Protein AF-A0A958SZV0-F1 (afdb_monomer)

Nearest PDB structures (foldseek):
  4gl3-assembly1_A  TM=9.945E-01  e=2.008E-22  Bacteroides uniformis ATCC 8492
  5gzk-assembly2_B  TM=9.877E-01  e=1.668E-22  Chitinophaga pinensis DSM 2588
  4qt9-assembly2_B  TM=9.838E-01  e=6.122E-22  Bacteroides caccae ATCC 43185
  3eu8-assembly4_D  TM=9.837E-01  e=1.457E-21  Bacteroides fragilis NCTC 9343
  5z06-assembly2_B  TM=9.808E-01  e=7.497E-18  Parabacteroides distasonis ATCC 8503

Structure (mmCIF, N/CA/C/O backbone):
data_AF-A0A958SZV0-F1
#
_entry.id   AF-A0A958SZV0-F1
#
loop_
_atom_site.group_PDB
_atom_site.id
_atom_site.type_symbol
_atom_site.label_atom_id
_atom_site.label_alt_id
_atom_site.label_comp_id
_atom_site.label_asym_id
_atom_site.label_entity_id
_atom_site.label_seq_id
_atom_site.pdbx_PDB_ins_code
_atom_site.Cartn_x
_atom_site.Cartn_y
_atom_site.Cartn_z
_atom_site.occupancy
_atom_site.B_iso_or_equiv
_atom_site.auth_seq_id
_atom_site.auth_comp_id
_atom_site.auth_asym_id
_atom_site.auth_atom_id
_atom_site.pdbx_PDB_model_num
ATOM 1 N N . VAL A 1 1 ? 6.036 -13.177 4.905 1.00 87.62 1 VAL A N 1
ATOM 2 C CA . VAL A 1 1 ? 5.058 -12.060 4.992 1.00 87.62 1 VAL A CA 1
ATOM 3 C C . VAL A 1 1 ? 4.237 -12.068 3.716 1.00 87.62 1 VAL A C 1
ATOM 5 O O . VAL A 1 1 ? 4.828 -12.268 2.668 1.00 87.62 1 VAL A O 1
ATOM 8 N N . GLY A 1 2 ? 2.912 -11.910 3.786 1.00 97.25 2 GLY A N 1
ATOM 9 C CA . GLY A 1 2 ? 2.054 -11.947 2.595 1.00 97.25 2 GLY A CA 1
ATOM 10 C C . GLY A 1 2 ? 2.186 -10.722 1.675 1.00 97.25 2 GLY A C 1
ATOM 11 O O . GLY A 1 2 ? 2.908 -9.771 2.008 1.00 97.25 2 GLY A O 1
ATOM 12 N N . PRO A 1 3 ? 1.477 -10.722 0.530 1.00 98.56 3 PRO A N 1
ATOM 13 C CA . PRO A 1 3 ? 1.404 -9.575 -0.374 1.00 98.56 3 PRO A CA 1
ATOM 14 C C . PRO A 1 3 ? 0.888 -8.325 0.346 1.00 98.56 3 PRO A C 1
ATOM 16 O O . PRO A 1 3 ? 0.046 -8.418 1.243 1.00 98.56 3 PRO A O 1
ATOM 19 N N . LEU A 1 4 ? 1.388 -7.145 -0.030 1.00 98.75 4 LEU A N 1
ATOM 20 C CA . LEU A 1 4 ? 1.174 -5.942 0.783 1.00 98.75 4 LEU A CA 1
ATOM 21 C C . LEU A 1 4 ? -0.290 -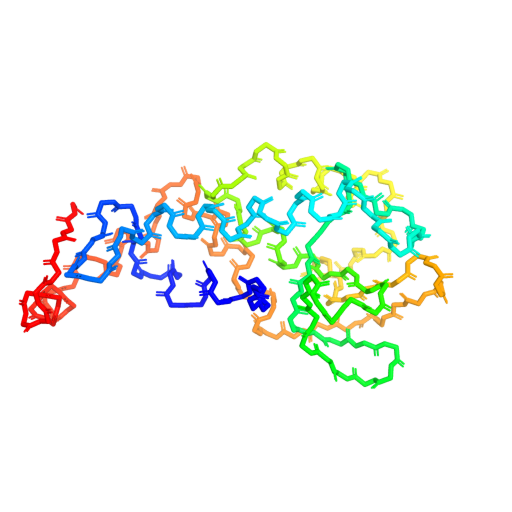5.456 0.855 1.00 98.75 4 LEU A C 1
ATOM 23 O O . LEU A 1 4 ? -0.650 -4.807 1.831 1.00 98.75 4 LEU A O 1
ATOM 27 N N . PHE A 1 5 ? -1.160 -5.851 -0.084 1.00 98.75 5 PHE A N 1
ATOM 28 C CA . PHE A 1 5 ? -2.580 -5.484 -0.081 1.00 98.75 5 PHE A CA 1
ATOM 29 C C . PHE A 1 5 ? -3.345 -5.989 1.154 1.00 98.75 5 PHE A C 1
ATOM 31 O O . PHE A 1 5 ? -4.392 -5.439 1.502 1.00 98.75 5 PHE A O 1
ATOM 38 N N . TRP A 1 6 ? -2.813 -6.994 1.864 1.00 98.62 6 TRP A N 1
ATOM 39 C CA . TRP A 1 6 ? -3.359 -7.451 3.148 1.00 98.62 6 TRP A CA 1
ATOM 40 C C . TRP A 1 6 ? -3.352 -6.345 4.208 1.00 98.62 6 TRP A C 1
ATOM 42 O O . TRP A 1 6 ? -4.217 -6.329 5.078 1.00 98.62 6 TRP A O 1
ATOM 52 N N . ALA A 1 7 ? -2.417 -5.398 4.107 1.00 98.62 7 ALA A N 1
ATOM 53 C CA . ALA A 1 7 ? -2.365 -4.213 4.951 1.00 98.62 7 ALA A CA 1
ATOM 54 C C . ALA A 1 7 ? -3.237 -3.059 4.422 1.00 98.62 7 ALA A C 1
ATOM 56 O O . ALA A 1 7 ? -3.234 -1.993 5.025 1.00 98.62 7 ALA A O 1
ATOM 57 N N . HIS A 1 8 ? -3.986 -3.235 3.323 1.00 98.88 8 HIS A N 1
ATOM 58 C CA . HIS A 1 8 ? -4.758 -2.160 2.681 1.00 98.88 8 HIS A CA 1
ATOM 59 C C . HIS A 1 8 ? -6.263 -2.408 2.699 1.00 98.88 8 HIS A C 1
ATOM 61 O O . HIS A 1 8 ? -7.000 -1.583 3.224 1.00 98.88 8 HIS A O 1
ATOM 67 N N . TYR A 1 9 ? -6.740 -3.521 2.134 1.00 98.88 9 TYR A N 1
ATOM 68 C CA . TYR A 1 9 ? -8.152 -3.645 1.733 1.00 98.88 9 TYR A CA 1
ATOM 69 C C . TYR A 1 9 ? -9.130 -3.554 2.906 1.00 98.88 9 TYR A C 1
ATOM 71 O O . TYR A 1 9 ? -10.074 -2.765 2.871 1.00 98.88 9 TYR A O 1
ATOM 79 N N . SER A 1 10 ? -8.877 -4.304 3.979 1.00 98.75 10 SER A N 1
ATOM 80 C CA . SER A 1 10 ? -9.711 -4.241 5.183 1.00 98.75 10 SER A CA 1
ATOM 81 C C . SER A 1 10 ? -9.604 -2.898 5.902 1.00 98.75 10 SER A C 1
ATOM 83 O O . SER A 1 10 ? -10.479 -2.577 6.696 1.00 98.75 10 SER A O 1
ATOM 85 N N . TYR A 1 11 ? -8.575 -2.100 5.608 1.00 98.81 11 TYR A N 1
ATOM 86 C CA . TYR A 1 11 ? -8.244 -0.859 6.307 1.00 98.81 11 TYR A CA 1
ATOM 87 C C . TYR A 1 11 ? -8.524 0.402 5.484 1.00 98.81 11 TYR A C 1
ATOM 89 O O . TYR A 1 11 ? -8.106 1.493 5.865 1.00 98.81 11 TYR A O 1
ATOM 97 N N . LEU A 1 12 ? -9.248 0.286 4.365 1.00 98.88 12 LEU A N 1
ATOM 98 C CA . LEU A 1 12 ? -9.695 1.445 3.585 1.00 98.88 12 LEU A CA 1
ATOM 99 C C . LEU A 1 12 ? -10.713 2.291 4.368 1.00 98.88 12 LEU A C 1
ATOM 101 O O . LEU A 1 12 ? -10.682 3.521 4.314 1.00 98.88 12 LEU A O 1
ATOM 105 N N . GLY A 1 13 ? -11.602 1.619 5.108 1.00 98.75 13 GLY A N 1
ATOM 106 C CA . GLY A 1 13 ? -12.600 2.230 5.990 1.00 98.75 13 GLY A CA 1
ATOM 107 C C . GLY A 1 13 ? -12.334 1.958 7.470 1.00 98.75 13 GLY A C 1
ATOM 108 O O . GLY A 1 13 ? -12.355 2.885 8.274 1.00 98.75 13 GLY A O 1
ATOM 109 N N . LEU A 1 14 ? -12.044 0.709 7.847 1.00 98.81 14 LEU A N 1
ATOM 110 C CA . LEU A 1 14 ? -11.698 0.378 9.230 1.00 98.81 14 LEU A CA 1
ATOM 111 C C . LEU A 1 14 ? -10.361 1.034 9.583 1.00 98.81 14 LEU A C 1
ATOM 113 O O . LEU A 1 14 ? -9.334 0.696 8.999 1.00 98.81 14 LEU A O 1
ATOM 117 N N . ASN A 1 15 ? -10.372 1.975 10.522 1.00 98.62 15 ASN A N 1
ATOM 118 C CA . ASN A 1 15 ? -9.166 2.695 10.912 1.00 98.62 15 ASN A CA 1
ATOM 119 C C . ASN A 1 15 ? -8.249 1.775 11.735 1.00 98.62 15 ASN A C 1
ATOM 121 O O . ASN A 1 15 ? -8.643 1.395 12.835 1.00 98.62 15 ASN A O 1
ATOM 125 N N . PRO A 1 16 ? -7.033 1.431 11.270 1.00 98.56 16 PRO A N 1
ATOM 126 C CA . PRO A 1 16 ? -6.126 0.602 12.057 1.00 98.56 16 PRO A CA 1
ATOM 127 C C . PRO A 1 16 ? -5.468 1.372 13.212 1.00 98.56 16 PRO A C 1
ATOM 129 O O . PRO A 1 16 ? -4.929 0.746 14.121 1.00 98.56 16 PRO A O 1
ATOM 132 N N . LYS A 1 17 ? -5.474 2.714 13.200 1.00 97.44 17 LYS A N 1
ATOM 133 C CA . LYS A 1 17 ? -4.881 3.535 14.264 1.00 97.44 17 LYS A CA 1
ATOM 134 C C . LYS A 1 17 ? -5.735 3.448 15.531 1.00 97.44 17 LYS A C 1
ATOM 136 O O . LYS A 1 17 ? -6.932 3.697 15.472 1.00 97.44 17 LYS A O 1
ATOM 141 N N . GLY A 1 18 ? -5.114 3.078 16.652 1.00 96.44 18 GLY A N 1
ATOM 142 C CA . GLY A 1 18 ? -5.819 2.828 17.917 1.00 96.44 18 GLY A CA 1
ATOM 143 C C . GLY A 1 18 ? -6.600 1.507 17.949 1.00 96.44 18 GLY A C 1
ATOM 144 O O . GLY A 1 18 ? -7.135 1.153 18.993 1.00 96.44 18 GLY A O 1
ATOM 145 N N . LEU A 1 19 ? -6.633 0.749 16.844 1.00 98.69 19 LEU A N 1
ATOM 146 C CA . LEU A 1 19 ? -7.368 -0.510 16.740 1.00 98.69 19 LEU A CA 1
ATOM 147 C C . LEU A 1 19 ? -6.548 -1.671 17.304 1.00 98.69 19 LEU A C 1
ATOM 149 O O . LEU A 1 19 ? -5.436 -1.946 16.837 1.00 98.69 19 LEU A O 1
ATOM 153 N N . SER A 1 20 ? -7.087 -2.375 18.293 1.00 98.75 20 SER A N 1
ATOM 154 C CA . SER A 1 20 ? -6.487 -3.594 18.849 1.00 98.75 20 SER A CA 1
ATOM 155 C C . SER A 1 20 ? -7.557 -4.596 19.272 1.00 98.75 20 SER A C 1
ATOM 157 O O . SER A 1 20 ? -8.698 -4.226 19.520 1.00 98.75 20 SER A O 1
ATOM 159 N N . ASP A 1 21 ? -7.191 -5.866 19.369 1.00 98.56 21 ASP A N 1
ATOM 160 C CA . ASP A 1 21 ? -7.985 -6.908 20.024 1.00 98.56 21 ASP A CA 1
ATOM 161 C C . ASP A 1 21 ? -7.053 -7.845 20.813 1.00 98.56 21 ASP A C 1
ATOM 163 O O . ASP A 1 21 ? -5.874 -7.546 21.022 1.00 98.56 21 ASP A O 1
ATOM 167 N N . LYS A 1 22 ? -7.559 -9.002 21.254 1.00 98.31 22 LYS A N 1
ATOM 168 C CA . LYS A 1 22 ? -6.759 -9.996 21.990 1.00 98.31 22 LYS A CA 1
ATOM 169 C C . LYS A 1 22 ? -5.601 -10.612 21.186 1.00 98.31 22 LYS A C 1
ATOM 171 O O . LYS A 1 22 ? -4.797 -11.334 21.771 1.00 98.31 22 LYS A O 1
ATOM 176 N N . TYR A 1 23 ? -5.545 -10.401 19.872 1.00 98.44 23 TYR A N 1
ATOM 177 C CA . TYR A 1 23 ? -4.559 -11.001 18.977 1.00 98.44 23 TYR A CA 1
ATOM 178 C C . TYR A 1 23 ? -3.479 -10.010 18.547 1.00 98.44 23 TYR A C 1
ATOM 180 O O . TYR A 1 23 ? -2.318 -10.405 18.431 1.00 98.44 23 TYR A O 1
ATOM 188 N N . ALA A 1 24 ? -3.835 -8.751 18.274 1.00 98.12 24 ALA A N 1
ATOM 189 C CA . ALA A 1 24 ? -2.884 -7.803 17.703 1.00 98.12 24 ALA A CA 1
ATOM 190 C C . ALA A 1 24 ? -3.210 -6.331 17.977 1.00 98.12 24 ALA A C 1
ATOM 192 O O . ALA A 1 24 ? -4.358 -5.933 18.157 1.00 98.12 24 ALA A O 1
ATOM 193 N N . ASN A 1 25 ? -2.163 -5.504 17.887 1.00 98.56 25 ASN A N 1
ATOM 194 C CA . ASN A 1 25 ? -2.283 -4.080 17.597 1.00 98.56 25 ASN A CA 1
ATOM 195 C C . ASN A 1 25 ? -2.187 -3.876 16.078 1.00 98.56 25 ASN A C 1
ATOM 197 O O . ASN A 1 25 ? -1.125 -4.082 15.479 1.00 98.56 25 ASN A O 1
ATOM 201 N N . TYR A 1 26 ? -3.291 -3.479 15.450 1.00 98.69 26 TYR A N 1
ATOM 202 C CA . TYR A 1 26 ? -3.407 -3.500 13.992 1.00 98.69 26 TYR A CA 1
ATOM 203 C C . TYR A 1 26 ? -2.631 -2.369 13.311 1.00 98.69 26 TYR A C 1
ATOM 205 O O . TYR A 1 26 ? -2.095 -2.582 12.226 1.00 98.69 26 TYR A O 1
ATOM 213 N N . TRP A 1 27 ? -2.470 -1.212 13.964 1.00 98.62 27 TRP A N 1
ATOM 214 C CA . TRP A 1 27 ? -1.588 -0.145 13.472 1.00 98.62 27 TRP A CA 1
ATOM 215 C C . TRP A 1 27 ? -0.138 -0.617 13.350 1.00 98.62 27 TRP A C 1
ATOM 217 O O . TRP A 1 27 ? 0.514 -0.438 12.323 1.00 98.62 27 TRP A O 1
ATOM 227 N N . THR A 1 28 ? 0.362 -1.267 14.400 1.00 98.50 28 THR A N 1
ATOM 228 C CA . THR A 1 28 ? 1.728 -1.797 14.434 1.00 98.50 28 THR A CA 1
ATOM 229 C C . THR A 1 28 ? 1.903 -2.896 13.391 1.00 98.50 28 THR A C 1
ATOM 231 O O . THR A 1 28 ? 2.927 -2.946 12.710 1.00 98.50 28 THR A O 1
ATOM 234 N N . LEU A 1 29 ? 0.889 -3.749 13.222 1.00 98.19 29 LEU A N 1
ATOM 235 C CA . LEU A 1 29 ? 0.889 -4.823 12.236 1.00 98.19 29 LEU A CA 1
ATOM 236 C C . LEU A 1 29 ? 1.012 -4.283 10.804 1.00 98.19 29 LEU A C 1
ATOM 238 O O . LEU A 1 29 ? 1.917 -4.707 10.079 1.00 98.19 29 LEU A O 1
ATOM 242 N N . THR A 1 30 ? 0.166 -3.329 10.398 1.00 98.56 30 THR A N 1
ATOM 243 C CA . THR A 1 30 ? 0.211 -2.774 9.033 1.00 98.56 30 THR A CA 1
ATOM 244 C C . THR A 1 30 ? 1.499 -1.990 8.779 1.00 98.56 30 THR A C 1
ATOM 246 O O . THR A 1 30 ? 2.110 -2.144 7.718 1.00 98.56 30 THR A O 1
ATOM 249 N N . GLN A 1 31 ? 1.982 -1.223 9.766 1.00 98.69 31 GLN A N 1
ATOM 250 C CA . GLN A 1 31 ? 3.264 -0.521 9.670 1.00 98.69 31 GLN A CA 1
ATOM 251 C C . GLN A 1 31 ? 4.444 -1.475 9.505 1.00 98.69 31 GLN A C 1
ATOM 253 O O . GLN A 1 31 ? 5.300 -1.253 8.646 1.00 98.69 31 GLN A O 1
ATOM 258 N N . ASN A 1 32 ? 4.502 -2.540 10.303 1.00 98.69 32 ASN A N 1
ATOM 259 C CA . ASN A 1 32 ? 5.590 -3.505 10.217 1.00 98.69 32 ASN A CA 1
ATOM 260 C C . ASN A 1 32 ? 5.551 -4.268 8.893 1.00 98.69 32 ASN A C 1
ATOM 262 O O . ASN A 1 32 ? 6.601 -4.460 8.284 1.00 98.69 32 ASN A O 1
ATOM 266 N N . GLN A 1 33 ? 4.366 -4.637 8.395 1.00 98.69 33 GLN A N 1
ATOM 267 C CA . GLN A 1 33 ? 4.250 -5.287 7.091 1.00 98.69 33 GLN A CA 1
ATOM 268 C C . GLN A 1 33 ? 4.778 -4.391 5.958 1.00 98.69 33 GLN A C 1
ATOM 270 O O . GLN A 1 33 ? 5.595 -4.853 5.162 1.00 98.69 33 GLN A O 1
ATOM 275 N N . ALA A 1 34 ? 4.390 -3.111 5.914 1.00 98.75 34 ALA A N 1
ATOM 276 C CA . ALA A 1 34 ? 4.901 -2.164 4.918 1.00 98.75 34 ALA A CA 1
ATOM 277 C C . ALA A 1 34 ? 6.425 -1.969 5.023 1.00 98.75 34 ALA A C 1
ATOM 279 O O . ALA A 1 34 ? 7.129 -2.045 4.017 1.00 98.75 34 ALA A O 1
ATOM 280 N N . LYS A 1 35 ? 6.957 -1.807 6.243 1.00 98.81 35 LYS A N 1
ATOM 281 C CA . LYS A 1 35 ? 8.403 -1.658 6.487 1.00 98.81 35 LYS A CA 1
ATOM 282 C C . LYS A 1 35 ? 9.211 -2.893 6.088 1.00 98.81 35 LYS A C 1
ATOM 284 O O . LYS A 1 35 ? 10.319 -2.740 5.589 1.00 98.81 35 LYS A O 1
ATOM 289 N N . ILE A 1 36 ? 8.675 -4.101 6.277 1.00 98.75 36 ILE A N 1
ATOM 290 C CA . ILE A 1 36 ? 9.327 -5.343 5.830 1.00 98.75 36 ILE A CA 1
ATOM 291 C C . ILE A 1 36 ? 9.440 -5.369 4.303 1.00 98.75 36 ILE A C 1
ATOM 293 O O . ILE A 1 36 ? 10.498 -5.704 3.781 1.00 98.75 36 ILE A O 1
ATOM 297 N N . HIS A 1 37 ? 8.380 -4.987 3.584 1.00 98.75 37 HIS A N 1
ATOM 298 C CA . HIS A 1 37 ? 8.405 -4.896 2.118 1.00 98.75 37 HIS A CA 1
ATOM 299 C C . HIS A 1 37 ? 9.390 -3.837 1.615 1.00 98.75 37 HIS A C 1
ATOM 301 O O . HIS A 1 37 ? 10.142 -4.105 0.681 1.00 98.75 37 HIS A O 1
ATOM 307 N N . TYR A 1 38 ? 9.417 -2.663 2.251 1.00 98.81 38 TYR A N 1
ATOM 308 C CA . TYR A 1 38 ? 10.395 -1.618 1.952 1.00 98.81 38 TYR A CA 1
ATOM 309 C C . TYR A 1 38 ? 11.829 -2.118 2.169 1.00 98.81 38 TYR A C 1
ATOM 311 O O . TYR A 1 38 ? 12.646 -2.073 1.254 1.00 98.81 38 TYR A O 1
ATOM 319 N N . LYS A 1 39 ? 12.117 -2.687 3.346 1.00 98.62 39 LYS A N 1
ATOM 320 C CA . LYS A 1 39 ? 13.453 -3.187 3.688 1.00 98.62 39 LYS A CA 1
ATOM 321 C C . LYS A 1 39 ? 13.908 -4.324 2.771 1.00 98.62 39 LYS A C 1
ATOM 323 O O . LYS A 1 39 ? 15.061 -4.333 2.362 1.00 98.62 39 LYS A O 1
ATOM 328 N N . TYR A 1 40 ? 13.008 -5.231 2.389 1.00 98.75 40 TYR A N 1
ATOM 329 C CA . TYR A 1 40 ? 13.312 -6.271 1.404 1.00 98.75 40 TYR A CA 1
ATOM 330 C C . TYR A 1 40 ? 13.775 -5.673 0.065 1.00 98.75 40 TYR A C 1
ATOM 332 O O . TYR A 1 40 ? 14.742 -6.154 -0.518 1.00 98.75 40 TYR A O 1
ATOM 340 N N . ALA A 1 41 ? 13.122 -4.607 -0.411 1.00 98.50 41 ALA A N 1
ATOM 341 C CA . ALA A 1 41 ? 13.535 -3.931 -1.640 1.00 98.50 41 ALA A CA 1
ATOM 342 C C . ALA A 1 41 ? 14.886 -3.213 -1.491 1.00 98.50 41 ALA A C 1
ATOM 344 O O . ALA A 1 41 ? 15.662 -3.214 -2.439 1.00 98.50 41 ALA A O 1
ATOM 345 N N . GLN A 1 42 ? 15.190 -2.650 -0.315 1.00 98.44 42 GLN A N 1
ATOM 346 C CA . GLN A 1 42 ? 16.511 -2.074 -0.024 1.00 98.44 42 GLN A CA 1
ATOM 347 C C . GLN A 1 42 ? 17.623 -3.128 -0.011 1.00 98.44 42 GLN A C 1
ATOM 349 O O . GLN A 1 42 ? 18.701 -2.892 -0.546 1.00 98.44 42 GLN A O 1
ATOM 354 N N . GLU A 1 43 ? 17.365 -4.287 0.601 1.00 98.44 43 GLU A N 1
ATOM 355 C CA . GLU A 1 43 ? 18.318 -5.401 0.648 1.00 98.44 43 GLU A CA 1
ATOM 356 C C . GLU A 1 43 ? 18.499 -6.057 -0.726 1.00 98.44 43 GLU A C 1
ATOM 358 O O . GLU A 1 43 ? 19.594 -6.512 -1.043 1.00 98.44 43 GLU A O 1
ATOM 363 N N . ASN A 1 44 ? 17.432 -6.101 -1.532 1.00 98.50 44 ASN A N 1
ATOM 364 C CA . ASN A 1 44 ? 17.398 -6.650 -2.886 1.00 98.50 44 ASN A CA 1
ATOM 365 C C . ASN A 1 44 ? 18.165 -7.985 -3.028 1.00 98.50 44 ASN A C 1
ATOM 367 O O . ASN A 1 44 ? 19.083 -8.096 -3.844 1.00 98.50 44 ASN A O 1
ATOM 371 N N . PRO A 1 45 ? 17.803 -9.038 -2.270 1.00 98.25 45 PRO A N 1
ATOM 372 C CA . PRO A 1 45 ? 18.590 -10.275 -2.207 1.00 98.25 45 PRO A CA 1
ATOM 373 C C . PRO A 1 45 ? 18.681 -11.025 -3.547 1.00 98.25 45 PRO A C 1
ATOM 375 O O . PRO A 1 45 ? 19.541 -11.887 -3.721 1.00 98.25 45 PRO A O 1
ATOM 378 N N . LYS A 1 46 ? 17.793 -10.713 -4.499 1.00 98.25 46 LYS A N 1
ATOM 379 C CA . LYS A 1 46 ? 17.777 -11.276 -5.857 1.00 98.25 46 LYS A CA 1
ATOM 380 C C . LYS A 1 46 ? 18.465 -10.389 -6.898 1.00 98.25 46 LYS A C 1
ATOM 382 O O . LYS A 1 46 ? 18.540 -10.783 -8.058 1.00 98.25 46 LYS A O 1
ATOM 387 N N . ASN A 1 47 ? 18.991 -9.231 -6.493 1.00 98.25 47 ASN A N 1
ATOM 388 C CA . ASN A 1 47 ? 19.671 -8.260 -7.351 1.00 98.25 47 ASN A CA 1
ATOM 389 C C . ASN A 1 47 ? 18.833 -7.809 -8.565 1.00 98.25 47 ASN A C 1
ATOM 391 O O . ASN A 1 47 ? 19.371 -7.596 -9.652 1.00 98.25 47 ASN A O 1
ATOM 395 N N . TYR A 1 48 ? 17.513 -7.655 -8.404 1.00 98.69 48 TYR A N 1
ATOM 396 C CA . TYR A 1 48 ? 16.655 -7.149 -9.475 1.00 98.69 48 TYR A CA 1
ATOM 397 C C . TYR A 1 48 ? 16.941 -5.674 -9.760 1.00 98.69 48 TYR A C 1
ATOM 399 O O . TYR A 1 48 ? 17.121 -4.862 -8.849 1.00 98.69 48 TYR A O 1
ATOM 407 N N . LYS A 1 49 ? 16.973 -5.311 -11.046 1.00 98.44 49 LYS A N 1
ATOM 408 C CA . LYS A 1 49 ? 17.270 -3.945 -11.486 1.00 98.44 49 LYS A CA 1
ATOM 409 C C . LYS A 1 49 ? 16.304 -2.925 -10.875 1.00 98.44 49 LYS A C 1
ATOM 411 O O . LYS A 1 49 ? 15.087 -3.044 -10.992 1.00 98.44 49 LYS A O 1
ATOM 416 N N . GLY A 1 50 ? 16.881 -1.876 -10.294 1.00 96.81 50 GLY A N 1
ATOM 417 C CA . GLY A 1 50 ? 16.174 -0.695 -9.802 1.00 96.81 50 GLY A CA 1
ATOM 418 C C . GLY A 1 50 ? 15.623 -0.800 -8.383 1.00 96.81 50 GLY A C 1
ATOM 419 O O . GLY A 1 50 ? 15.356 0.249 -7.810 1.00 96.81 50 GLY A O 1
ATOM 420 N N . TYR A 1 51 ? 15.474 -2.003 -7.816 1.00 98.50 51 TYR A N 1
ATOM 421 C CA . TYR A 1 51 ? 14.979 -2.190 -6.447 1.00 98.50 51 TYR A CA 1
ATOM 422 C C . TYR A 1 51 ? 15.838 -1.404 -5.449 1.00 98.50 51 TYR A C 1
ATOM 424 O O . TYR A 1 51 ? 17.066 -1.379 -5.567 1.00 98.50 51 TYR A O 1
ATOM 432 N N . GLY A 1 52 ? 15.185 -0.757 -4.486 1.00 97.38 52 GLY A N 1
ATOM 433 C CA . GLY A 1 52 ? 15.851 0.012 -3.441 1.00 97.38 52 GLY A CA 1
ATOM 434 C C . GLY A 1 52 ? 14.923 1.026 -2.781 1.00 97.38 52 GLY A C 1
ATOM 435 O O . GLY A 1 52 ? 13.700 0.951 -2.888 1.00 97.38 52 GLY A O 1
ATOM 436 N N . ASP A 1 53 ? 15.518 2.035 -2.153 1.00 95.38 53 ASP A N 1
ATOM 437 C CA . ASP A 1 53 ? 14.841 3.083 -1.375 1.00 95.38 53 ASP A CA 1
ATOM 438 C C . ASP A 1 53 ? 13.759 3.834 -2.172 1.00 95.38 53 ASP A C 1
ATOM 440 O O . ASP A 1 53 ? 12.767 4.316 -1.631 1.00 95.38 53 ASP A O 1
ATOM 444 N N . SER A 1 54 ? 13.965 3.961 -3.484 1.00 96.62 54 SER A N 1
ATOM 445 C CA . SER A 1 54 ? 13.085 4.724 -4.381 1.00 96.62 54 SER A CA 1
ATOM 446 C C . SER A 1 54 ? 12.180 3.844 -5.242 1.00 96.62 54 SER A C 1
ATOM 448 O O . SER A 1 54 ? 11.342 4.368 -5.971 1.00 96.62 54 SER A O 1
ATOM 450 N N . LEU A 1 55 ? 12.327 2.520 -5.164 1.00 98.19 55 LEU A N 1
ATOM 451 C CA . LEU A 1 55 ? 11.545 1.577 -5.952 1.00 98.19 55 LEU A CA 1
ATOM 452 C C . LEU A 1 55 ? 11.329 0.291 -5.151 1.00 98.19 55 LEU A C 1
ATOM 454 O O . LEU A 1 55 ? 12.201 -0.574 -5.069 1.00 98.19 55 LEU A O 1
ATOM 458 N N . TRP A 1 56 ? 10.144 0.183 -4.559 1.00 98.75 56 TRP A N 1
ATOM 459 C CA . TRP A 1 56 ? 9.771 -0.908 -3.670 1.00 98.75 56 TRP A CA 1
ATOM 460 C C . TRP A 1 56 ? 8.281 -1.231 -3.805 1.00 98.75 56 TRP A C 1
ATOM 462 O O . TRP A 1 56 ? 7.529 -0.519 -4.463 1.00 98.75 56 TRP A O 1
ATOM 472 N N . GLY A 1 57 ? 7.842 -2.305 -3.154 1.00 98.31 57 GLY A N 1
ATOM 473 C CA . GLY A 1 57 ? 6.427 -2.646 -3.065 1.00 98.31 57 GLY A CA 1
ATOM 474 C C . GLY A 1 57 ? 6.070 -3.866 -3.901 1.00 98.31 57 GLY A C 1
ATOM 475 O O . GLY A 1 57 ? 5.913 -3.797 -5.120 1.00 98.31 57 GLY A O 1
ATOM 476 N N . LEU A 1 58 ? 5.897 -4.986 -3.199 1.00 98.88 58 LEU A N 1
ATOM 477 C CA . LEU A 1 58 ? 5.485 -6.257 -3.774 1.00 98.88 58 LEU A CA 1
ATOM 478 C C . LEU A 1 58 ? 4.044 -6.546 -3.361 1.00 98.88 58 LEU A C 1
ATOM 480 O O . LEU A 1 58 ? 3.699 -6.588 -2.174 1.00 98.88 58 LEU A O 1
ATOM 484 N N . THR A 1 59 ? 3.171 -6.743 -4.340 1.00 98.88 59 THR A N 1
ATOM 485 C CA . THR A 1 59 ? 1.808 -7.178 -4.060 1.00 98.88 59 THR A CA 1
ATOM 486 C C . THR A 1 59 ? 1.212 -7.991 -5.196 1.00 98.88 59 THR A C 1
ATOM 488 O O . THR A 1 59 ? 1.866 -8.214 -6.212 1.00 98.88 59 THR A O 1
ATOM 491 N N . SER A 1 60 ? -0.001 -8.505 -4.998 1.00 98.75 60 SER A N 1
ATOM 492 C CA . SER A 1 60 ? -0.669 -9.261 -6.059 1.00 98.75 60 SER A CA 1
ATOM 493 C C . SER A 1 60 ? -1.072 -8.326 -7.190 1.00 98.75 60 SER A C 1
ATOM 495 O O . SER A 1 60 ? -1.656 -7.293 -6.905 1.00 98.75 60 SER A O 1
ATOM 497 N N . SER A 1 61 ? -0.719 -8.671 -8.425 1.00 98.88 61 SER A N 1
ATOM 498 C CA . SER A 1 61 ? -0.888 -7.807 -9.600 1.00 98.88 61 SER A CA 1
ATOM 499 C C . SER A 1 61 ? -0.619 -8.592 -10.886 1.00 98.88 61 SER A C 1
ATOM 501 O O . SER A 1 61 ? -0.250 -9.780 -10.847 1.00 98.88 61 SER A O 1
ATOM 503 N N . TYR A 1 62 ? -0.761 -7.937 -12.043 1.00 98.75 62 TYR A N 1
ATOM 504 C CA . TYR A 1 62 ? -0.206 -8.469 -13.284 1.00 98.75 62 TYR A CA 1
ATOM 505 C C . TYR A 1 62 ? 1.291 -8.772 -13.142 1.00 98.75 62 TYR A C 1
ATOM 507 O O . TYR A 1 62 ? 2.053 -8.079 -12.476 1.00 98.75 62 TYR A O 1
ATOM 515 N N . SER A 1 63 ? 1.724 -9.824 -13.823 1.00 98.62 63 SER A N 1
ATOM 516 C CA . SER A 1 63 ? 3.107 -10.282 -13.841 1.00 98.62 63 SER A CA 1
ATOM 517 C C . SER A 1 63 ? 3.510 -10.650 -15.264 1.00 98.62 63 SER A C 1
ATOM 519 O O . SER A 1 63 ? 2.660 -10.844 -16.137 1.00 98.62 63 SER A O 1
ATOM 521 N N . ILE A 1 64 ? 4.812 -10.819 -15.491 1.00 97.94 64 ILE A N 1
ATOM 522 C CA . ILE A 1 64 ? 5.385 -11.164 -16.803 1.00 97.94 64 ILE A CA 1
ATOM 523 C C . ILE A 1 64 ? 4.683 -12.394 -17.404 1.00 97.94 64 ILE A C 1
ATOM 525 O O . ILE A 1 64 ? 4.436 -12.457 -18.607 1.00 97.94 64 ILE A O 1
ATOM 529 N N . LYS A 1 65 ? 4.305 -13.356 -16.551 1.00 97.25 65 LYS A N 1
ATOM 530 C CA . LYS A 1 65 ? 3.541 -14.559 -16.911 1.00 97.25 65 LYS A CA 1
ATOM 531 C C . LYS A 1 65 ? 2.128 -14.543 -16.314 1.00 97.25 65 LYS A C 1
ATOM 533 O O . LYS A 1 65 ? 1.758 -15.435 -15.557 1.00 97.25 65 LYS A O 1
ATOM 538 N N . GLY A 1 66 ? 1.331 -13.531 -16.654 1.00 97.81 66 GLY A N 1
ATOM 539 C CA . GLY A 1 66 ? -0.083 -13.453 -16.273 1.00 97.81 66 GLY A CA 1
ATOM 540 C C . GLY A 1 66 ? -0.306 -12.646 -14.998 1.00 97.81 66 GLY A C 1
ATOM 541 O O . GLY A 1 66 ? -0.274 -11.422 -15.046 1.00 97.81 66 GLY A O 1
ATOM 542 N N . TYR A 1 67 ? -0.568 -13.315 -13.875 1.00 98.56 67 TYR A N 1
ATOM 543 C CA . TYR A 1 67 ? -0.869 -12.694 -12.578 1.00 98.56 67 TYR A CA 1
ATOM 544 C C . TYR A 1 67 ? -0.197 -13.491 -11.459 1.00 98.56 67 TYR A C 1
ATOM 546 O O . TYR A 1 67 ? -0.191 -14.722 -11.505 1.00 98.56 67 TYR A O 1
ATOM 554 N N . ALA A 1 68 ? 0.360 -12.815 -10.455 1.00 98.56 68 ALA A N 1
ATOM 555 C CA . ALA A 1 68 ? 1.041 -13.484 -9.349 1.00 98.56 68 ALA A CA 1
ATOM 556 C C . ALA A 1 68 ? 0.874 -12.733 -8.029 1.00 98.56 68 ALA A C 1
ATOM 558 O O . ALA A 1 68 ? 0.718 -11.517 -7.998 1.00 98.56 68 ALA A O 1
ATOM 559 N N . GLY A 1 69 ? 0.931 -13.473 -6.920 1.00 98.25 69 GLY A N 1
ATOM 560 C CA . GLY A 1 69 ? 0.870 -12.921 -5.569 1.00 98.25 69 GLY A CA 1
ATOM 561 C C . GLY A 1 69 ? 2.238 -12.491 -5.048 1.00 98.25 69 GLY A C 1
ATOM 562 O O . GLY A 1 69 ? 2.745 -13.140 -4.125 1.00 98.25 69 GLY A O 1
ATOM 563 N N . HIS A 1 70 ? 2.828 -11.442 -5.638 1.00 98.81 70 HIS A N 1
ATOM 564 C CA . HIS A 1 70 ? 4.187 -10.998 -5.310 1.00 98.81 70 HIS A CA 1
ATOM 565 C C . HIS A 1 70 ? 4.314 -10.585 -3.840 1.00 98.81 70 HIS A C 1
ATOM 567 O O . HIS A 1 70 ? 3.449 -9.916 -3.267 1.00 98.81 70 HIS A O 1
ATOM 573 N N . ARG A 1 71 ? 5.410 -11.019 -3.220 1.00 98.56 71 ARG A N 1
ATOM 574 C CA . ARG A 1 71 ? 5.757 -10.801 -1.807 1.00 98.56 71 ARG A CA 1
ATOM 575 C C . ARG A 1 71 ? 7.233 -11.166 -1.589 1.00 98.56 71 ARG A C 1
ATOM 577 O O . ARG A 1 71 ? 7.782 -11.837 -2.455 1.00 98.56 71 ARG A O 1
ATOM 584 N N . PRO A 1 72 ? 7.875 -10.798 -0.467 1.00 97.94 72 PRO A N 1
ATOM 585 C CA . PRO A 1 72 ? 9.307 -11.037 -0.251 1.00 97.94 72 PRO A CA 1
ATOM 586 C C . PRO A 1 72 ? 9.790 -12.476 -0.521 1.00 97.94 72 PRO A C 1
ATOM 588 O O . PRO A 1 72 ? 10.847 -12.679 -1.104 1.00 97.94 72 PRO A O 1
ATOM 591 N N . ASP A 1 73 ? 9.005 -13.495 -0.158 1.00 95.62 73 ASP A N 1
ATOM 592 C CA . ASP A 1 73 ? 9.318 -14.914 -0.405 1.00 95.62 73 ASP A CA 1
ATOM 593 C C . ASP A 1 73 ? 8.923 -15.412 -1.812 1.00 95.62 73 ASP A C 1
ATOM 595 O O . ASP A 1 73 ? 9.319 -16.500 -2.221 1.00 95.62 73 ASP A O 1
ATOM 599 N N . MET A 1 74 ? 8.167 -14.619 -2.574 1.00 97.50 74 MET A N 1
ATOM 600 C CA . MET A 1 74 ? 7.729 -14.894 -3.949 1.00 97.50 74 MET A CA 1
ATOM 601 C C . MET A 1 74 ? 7.931 -13.644 -4.817 1.00 97.50 74 MET A C 1
ATOM 603 O O . MET A 1 74 ? 7.000 -13.087 -5.399 1.00 97.50 74 MET A O 1
ATOM 607 N N . ASP A 1 75 ? 9.168 -13.167 -4.845 1.00 98.31 75 ASP A N 1
ATOM 608 C CA . ASP A 1 75 ? 9.582 -12.031 -5.659 1.00 98.31 75 ASP A CA 1
ATOM 609 C C . ASP A 1 75 ? 9.963 -12.495 -7.072 1.00 98.31 75 ASP A C 1
ATOM 611 O O . ASP A 1 75 ? 10.808 -13.383 -7.226 1.00 98.31 75 ASP A O 1
ATOM 615 N N . LEU A 1 76 ? 9.324 -11.909 -8.083 1.00 98.38 76 LEU A N 1
ATOM 616 C CA . LEU A 1 76 ? 9.523 -12.210 -9.504 1.00 98.38 76 LEU A CA 1
ATOM 617 C C . LEU A 1 76 ? 10.134 -11.024 -10.270 1.00 98.38 76 LEU A C 1
ATOM 619 O O . LEU A 1 76 ? 10.057 -10.998 -11.494 1.00 98.38 76 LEU A O 1
ATOM 623 N N . GLY A 1 77 ? 10.691 -10.027 -9.572 1.00 98.50 77 GLY A N 1
ATOM 624 C CA . GLY A 1 77 ? 11.249 -8.823 -10.191 1.00 98.50 77 GLY A CA 1
ATOM 625 C C . GLY A 1 77 ? 10.189 -7.814 -10.635 1.00 98.50 77 GLY A C 1
ATOM 626 O O . GLY A 1 77 ? 10.492 -6.882 -11.375 1.00 98.50 77 GLY A O 1
ATOM 627 N N . VAL A 1 78 ? 8.949 -7.967 -10.163 1.00 98.81 78 VAL A N 1
ATOM 628 C CA . VAL A 1 78 ? 7.801 -7.136 -10.543 1.00 98.81 78 VAL A CA 1
ATOM 629 C C . VAL A 1 78 ? 7.418 -6.207 -9.393 1.00 98.81 78 VAL A C 1
ATOM 631 O O . VAL A 1 78 ? 7.078 -6.662 -8.304 1.00 98.81 78 VAL A O 1
ATOM 634 N N . ILE A 1 79 ? 7.457 -4.902 -9.654 1.00 98.81 79 ILE A N 1
ATOM 635 C CA . ILE A 1 79 ? 6.997 -3.852 -8.742 1.00 98.81 79 ILE A CA 1
ATOM 636 C C . ILE A 1 79 ? 5.562 -3.484 -9.088 1.00 98.81 79 ILE A C 1
ATOM 638 O O . ILE A 1 79 ? 5.190 -3.399 -10.259 1.00 98.81 79 ILE A O 1
ATOM 642 N N . SER A 1 80 ? 4.752 -3.243 -8.061 1.00 98.88 80 SER A N 1
ATOM 643 C CA . SER A 1 80 ? 3.349 -2.854 -8.214 1.00 98.88 80 SER A CA 1
ATOM 644 C C . SER A 1 80 ? 3.087 -1.573 -7.423 1.00 98.88 80 SER A C 1
ATOM 646 O O . SER A 1 80 ? 3.085 -1.620 -6.190 1.00 98.88 80 SER A O 1
ATOM 648 N N . PRO A 1 81 ? 2.875 -0.421 -8.091 1.00 98.81 81 PRO A N 1
ATOM 649 C CA . PRO A 1 81 ? 2.785 0.889 -7.440 1.00 98.81 81 PRO A CA 1
ATOM 650 C C . PRO A 1 81 ? 1.777 0.968 -6.293 1.00 98.81 81 PRO A C 1
ATOM 652 O O . PRO A 1 81 ? 2.051 1.626 -5.288 1.00 98.81 81 PRO A O 1
ATOM 655 N N . THR A 1 82 ? 0.653 0.246 -6.383 1.00 98.94 82 THR A N 1
ATOM 656 C CA . THR A 1 82 ? -0.349 0.214 -5.306 1.00 98.94 82 THR A CA 1
ATOM 657 C C . THR A 1 82 ? 0.219 -0.260 -3.969 1.00 98.94 82 THR A C 1
ATOM 659 O O . THR A 1 82 ? -0.221 0.198 -2.920 1.00 98.94 82 THR A O 1
ATOM 662 N N . ALA A 1 83 ? 1.247 -1.114 -3.969 1.00 98.88 83 ALA A N 1
ATOM 663 C CA . ALA A 1 83 ? 1.834 -1.642 -2.747 1.00 98.88 83 ALA A CA 1
ATOM 664 C C . ALA A 1 83 ? 2.418 -0.509 -1.880 1.00 98.88 83 ALA A C 1
ATOM 666 O O . ALA A 1 83 ? 2.091 -0.383 -0.697 1.00 98.88 83 ALA A O 1
ATOM 667 N N . ALA A 1 84 ? 3.232 0.358 -2.479 1.00 98.88 84 ALA A N 1
ATOM 668 C CA . ALA A 1 84 ? 3.798 1.511 -1.791 1.00 98.88 84 ALA A CA 1
ATOM 669 C C . ALA A 1 84 ? 2.788 2.657 -1.663 1.00 98.88 84 ALA A C 1
ATOM 671 O O . ALA A 1 84 ? 2.626 3.223 -0.586 1.00 98.88 84 ALA A O 1
ATOM 672 N N . PHE A 1 85 ? 2.056 2.987 -2.730 1.00 98.81 85 PHE A N 1
ATOM 673 C CA . PHE A 1 85 ? 1.167 4.154 -2.731 1.00 98.81 85 PHE A CA 1
ATOM 674 C C . PHE A 1 85 ? -0.050 3.967 -1.815 1.00 98.81 85 PHE A C 1
ATOM 676 O O . PHE A 1 85 ? -0.536 4.918 -1.210 1.00 98.81 85 PHE A O 1
ATOM 683 N N . SER A 1 86 ? -0.516 2.740 -1.619 1.00 98.94 86 SER A N 1
ATOM 684 C CA . SER A 1 86 ? -1.577 2.460 -0.647 1.00 98.94 86 SER A CA 1
ATOM 685 C C . SER A 1 86 ? -1.039 2.319 0.784 1.00 98.94 86 SER A C 1
ATOM 687 O O . SER A 1 86 ? -1.810 2.229 1.736 1.00 98.94 86 SER A O 1
ATOM 689 N N . SER A 1 87 ? 0.286 2.371 0.965 1.00 98.88 87 SER A N 1
ATOM 690 C CA . SER A 1 87 ? 0.961 2.367 2.269 1.00 98.88 87 SER A CA 1
ATOM 691 C C . SER A 1 87 ? 1.313 3.767 2.785 1.00 98.88 87 SER A C 1
ATOM 693 O O . SER A 1 87 ? 1.954 3.877 3.830 1.00 98.88 87 SER A O 1
ATOM 695 N N . PHE A 1 88 ? 0.859 4.840 2.124 1.00 98.88 88 PHE A N 1
ATOM 696 C CA . PHE A 1 88 ? 1.095 6.226 2.558 1.00 98.88 88 PHE A CA 1
ATOM 697 C C . PHE A 1 88 ? 0.811 6.482 4.046 1.00 98.88 88 PHE A C 1
ATOM 699 O O . PHE A 1 88 ? 1.646 7.116 4.692 1.00 98.88 88 PHE A O 1
ATOM 706 N N . PRO A 1 89 ? -0.289 5.980 4.646 1.00 98.81 89 PRO A N 1
ATOM 707 C CA . PRO A 1 89 ? -0.512 6.199 6.071 1.00 98.81 89 PRO A CA 1
ATOM 708 C C . PRO A 1 89 ? 0.521 5.524 6.983 1.00 98.81 89 PRO A C 1
ATOM 710 O O . PRO A 1 89 ? 0.710 5.951 8.120 1.00 98.81 89 PRO A O 1
ATOM 713 N N . TYR A 1 90 ? 1.186 4.473 6.504 1.00 98.69 90 TYR A N 1
ATOM 714 C CA . TYR A 1 90 ? 2.064 3.619 7.300 1.00 98.69 90 TYR A CA 1
ATOM 715 C C . TYR A 1 90 ? 3.544 3.987 7.152 1.00 98.69 90 TYR A C 1
ATOM 717 O O . TYR A 1 90 ? 4.273 3.995 8.146 1.00 98.69 90 TYR A O 1
ATOM 725 N N . THR A 1 91 ? 3.966 4.306 5.926 1.00 98.69 91 THR A N 1
ATOM 726 C CA . THR A 1 91 ? 5.342 4.648 5.529 1.00 98.69 91 THR A CA 1
ATOM 727 C C . THR A 1 91 ? 5.340 5.885 4.617 1.00 98.69 91 THR A C 1
ATOM 729 O O . THR A 1 91 ? 5.661 5.799 3.428 1.00 98.69 91 THR A O 1
ATOM 732 N N . PRO A 1 92 ? 4.916 7.064 5.117 1.00 98.75 92 PRO A N 1
ATOM 733 C CA . PRO A 1 92 ? 4.663 8.231 4.269 1.00 98.75 92 PRO A CA 1
ATOM 734 C C . PRO A 1 92 ? 5.916 8.765 3.572 1.00 98.75 92 PRO A C 1
ATOM 736 O O . PRO A 1 92 ? 5.824 9.251 2.447 1.00 98.75 92 PRO A O 1
ATOM 739 N N . LYS A 1 93 ? 7.089 8.677 4.212 1.00 98.75 93 LYS A N 1
ATOM 740 C CA . LYS A 1 93 ? 8.347 9.176 3.636 1.00 98.75 93 LYS A CA 1
ATOM 741 C C . LYS A 1 93 ? 8.792 8.297 2.468 1.00 98.75 93 LYS A C 1
ATOM 743 O O . LYS A 1 93 ? 9.055 8.806 1.385 1.00 98.75 93 LYS A O 1
ATOM 748 N N . GLU A 1 94 ? 8.795 6.988 2.680 1.00 98.81 94 GLU A N 1
ATOM 749 C CA . GLU A 1 94 ? 9.203 5.963 1.720 1.00 98.81 94 GLU A CA 1
ATOM 750 C C . GLU A 1 94 ? 8.217 5.874 0.544 1.00 98.81 94 GLU A C 1
ATOM 752 O O . GLU A 1 94 ? 8.611 5.738 -0.615 1.00 98.81 94 GLU A O 1
ATOM 757 N N . SER A 1 95 ? 6.916 6.009 0.823 1.00 98.81 95 SER A N 1
ATOM 758 C CA . SER A 1 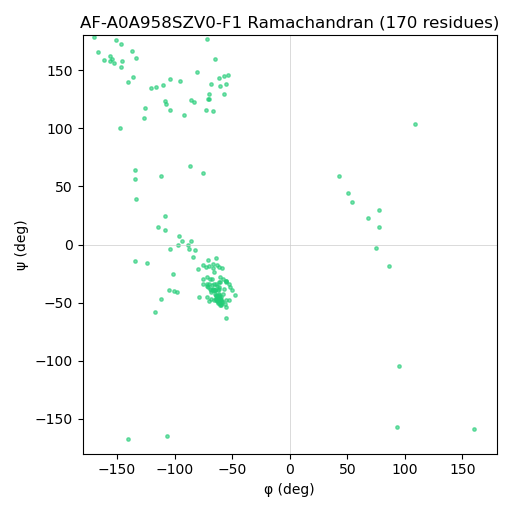95 ? 5.871 6.029 -0.209 1.00 98.81 95 SER A CA 1
ATOM 759 C C . SER A 1 95 ? 5.957 7.296 -1.065 1.00 98.81 95 SER A C 1
ATOM 761 O O . SER A 1 95 ? 5.850 7.224 -2.288 1.00 98.81 95 SER A O 1
ATOM 763 N N . MET A 1 96 ? 6.217 8.456 -0.446 1.00 98.75 96 MET A N 1
ATOM 764 C CA . MET A 1 96 ? 6.441 9.712 -1.170 1.00 98.75 96 MET A CA 1
ATOM 765 C C . MET A 1 96 ? 7.712 9.663 -2.026 1.00 98.75 96 MET A C 1
ATOM 767 O O . MET A 1 96 ? 7.713 10.175 -3.144 1.00 98.75 96 MET A O 1
ATOM 771 N N . GLN A 1 97 ? 8.785 9.043 -1.529 1.00 9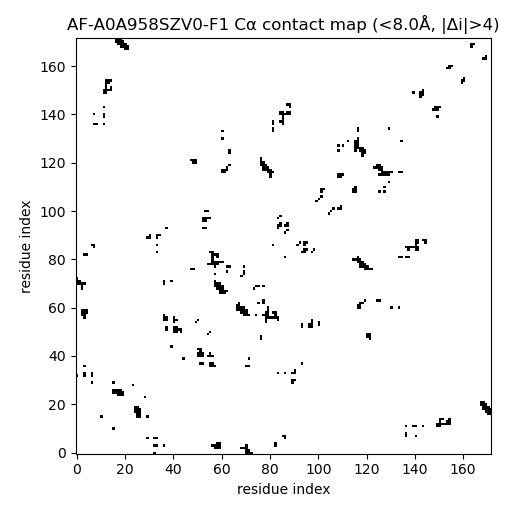8.69 97 GLN A N 1
ATOM 772 C CA . GLN A 1 97 ? 10.025 8.879 -2.286 1.00 98.69 97 GLN A CA 1
ATOM 773 C C . GLN A 1 97 ? 9.799 8.057 -3.559 1.00 98.69 97 GLN A C 1
ATOM 775 O O . GLN A 1 97 ? 10.198 8.492 -4.640 1.00 98.69 97 GLN A O 1
ATOM 780 N N . MET A 1 98 ? 9.094 6.927 -3.458 1.00 98.50 98 MET A N 1
ATOM 781 C CA . MET A 1 98 ? 8.726 6.142 -4.637 1.00 98.50 98 MET A CA 1
ATOM 782 C C . MET A 1 98 ? 7.774 6.900 -5.568 1.00 98.50 98 MET A C 1
ATOM 784 O O . MET A 1 98 ? 7.925 6.822 -6.785 1.00 98.50 98 MET A O 1
ATOM 788 N N . LEU A 1 99 ? 6.810 7.653 -5.026 1.00 98.44 99 LEU A N 1
ATOM 789 C CA . LEU A 1 99 ? 5.902 8.465 -5.839 1.00 98.44 99 LEU A CA 1
ATOM 790 C C . LEU A 1 99 ? 6.682 9.472 -6.685 1.00 98.44 99 LEU A C 1
ATOM 792 O O . LEU A 1 99 ? 6.478 9.536 -7.894 1.00 98.44 99 LEU A O 1
ATOM 796 N N . ARG A 1 100 ? 7.619 10.210 -6.081 1.00 98.19 100 ARG A N 1
ATOM 797 C CA . ARG A 1 100 ? 8.487 11.139 -6.818 1.00 98.19 100 ARG A CA 1
ATOM 798 C C . ARG A 1 100 ? 9.330 10.416 -7.855 1.00 98.19 100 ARG A C 1
ATOM 800 O O . ARG A 1 100 ? 9.343 10.834 -9.002 1.00 98.19 100 ARG A O 1
ATOM 807 N N . TYR A 1 101 ? 9.965 9.302 -7.493 1.00 98.00 101 TYR A N 1
ATOM 808 C CA . TYR A 1 101 ? 10.742 8.510 -8.447 1.00 98.00 101 TYR A CA 1
ATOM 809 C C . TYR A 1 101 ? 9.910 8.094 -9.667 1.00 98.00 101 TYR A C 1
ATOM 811 O O . TYR A 1 101 ? 10.336 8.299 -10.801 1.00 98.00 101 TYR A O 1
ATOM 819 N N . MET A 1 102 ? 8.700 7.578 -9.447 1.00 97.56 102 MET A N 1
ATOM 820 C CA . MET A 1 102 ? 7.792 7.182 -10.523 1.00 97.56 102 MET A CA 1
ATOM 821 C C . MET A 1 102 ? 7.435 8.362 -11.435 1.00 97.56 102 MET A C 1
ATOM 823 O O . MET A 1 102 ? 7.590 8.263 -12.645 1.00 97.56 102 MET A O 1
ATOM 827 N N . TYR A 1 103 ? 7.002 9.489 -10.868 1.00 97.56 103 TYR A N 1
ATOM 828 C CA . TYR A 1 103 ? 6.521 10.632 -11.652 1.00 97.56 103 TYR A CA 1
ATOM 829 C C . TYR A 1 103 ? 7.639 11.510 -12.241 1.00 97.56 103 TYR A C 1
ATOM 831 O O . TYR A 1 103 ? 7.394 12.220 -13.211 1.00 97.56 103 TYR A O 1
ATOM 839 N N . GLU A 1 104 ? 8.854 11.474 -11.689 1.00 97.50 104 GLU A N 1
ATOM 840 C CA . GLU A 1 104 ? 9.990 12.284 -12.159 1.00 97.50 104 GLU A CA 1
ATOM 841 C C . GLU A 1 104 ? 10.984 11.495 -13.023 1.00 97.50 104 GLU A C 1
ATOM 843 O O . GLU A 1 104 ? 11.731 12.100 -13.794 1.00 97.50 104 GLU A O 1
ATOM 848 N N . LYS A 1 105 ? 11.065 10.165 -12.860 1.00 96.38 105 LYS A N 1
ATOM 849 C CA . LYS A 1 105 ? 12.073 9.308 -13.519 1.00 96.38 105 LYS A CA 1
ATOM 850 C C . LYS A 1 105 ? 11.485 8.161 -14.338 1.00 96.38 105 LYS A C 1
ATOM 852 O O . LYS A 1 105 ? 12.222 7.579 -15.126 1.00 96.38 105 LYS A O 1
ATOM 857 N N . GLN A 1 106 ? 10.212 7.817 -14.146 1.00 95.69 106 GLN A N 1
ATOM 858 C CA . GLN A 1 106 ? 9.533 6.712 -14.834 1.00 95.69 106 GLN A CA 1
ATOM 859 C C . GLN A 1 106 ? 8.159 7.145 -15.370 1.00 95.69 106 GLN A C 1
ATOM 861 O O . GLN A 1 106 ? 7.189 6.391 -15.312 1.00 95.69 106 GLN A O 1
ATOM 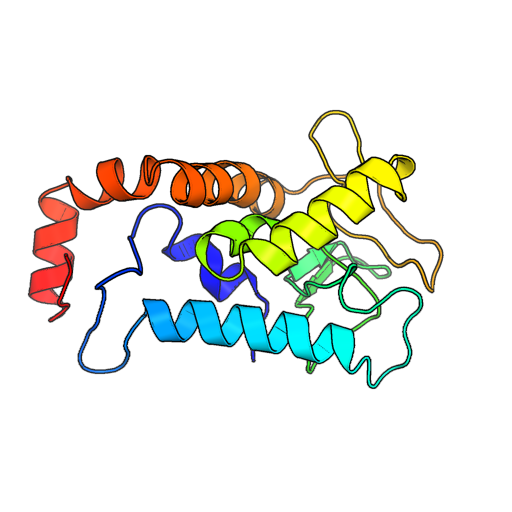866 N N . ASP A 1 107 ? 8.064 8.369 -15.887 1.00 93.31 107 ASP A N 1
ATOM 867 C CA . ASP A 1 107 ? 6.823 8.974 -16.385 1.00 93.31 107 ASP A CA 1
ATOM 868 C C . ASP A 1 107 ? 6.116 8.127 -17.460 1.00 93.31 107 ASP A C 1
ATOM 870 O O . ASP A 1 107 ? 4.890 8.074 -17.494 1.00 93.31 107 ASP A O 1
ATOM 874 N N . SER A 1 108 ? 6.870 7.375 -18.267 1.00 95.50 108 SER A N 1
ATOM 875 C CA . SER A 1 108 ? 6.333 6.403 -19.234 1.00 95.50 108 SER A CA 1
ATOM 876 C C . SER A 1 108 ? 5.465 5.291 -18.617 1.00 95.50 108 SER A C 1
ATOM 878 O O . SER A 1 108 ? 4.647 4.691 -19.316 1.00 95.50 108 SER A O 1
ATOM 880 N N . LEU A 1 109 ? 5.597 5.030 -17.311 1.00 97.88 109 LEU A N 1
ATOM 881 C CA . LEU A 1 109 ? 4.776 4.073 -16.559 1.00 97.88 109 LEU A CA 1
ATOM 882 C C . LEU A 1 109 ? 3.496 4.706 -15.988 1.00 97.88 109 LEU A C 1
ATOM 884 O O . LEU A 1 109 ? 2.709 4.023 -15.327 1.00 97.88 109 LEU A O 1
ATOM 888 N N . ILE A 1 110 ? 3.283 6.002 -16.227 1.00 98.25 110 ILE A N 1
ATOM 889 C CA . ILE A 1 110 ? 2.103 6.753 -15.809 1.00 98.25 110 ILE A CA 1
ATOM 890 C C . ILE A 1 110 ? 1.204 6.965 -17.025 1.00 98.25 110 ILE A C 1
ATOM 892 O O . ILE A 1 110 ? 1.553 7.655 -17.979 1.00 98.25 110 ILE A O 1
ATOM 896 N N .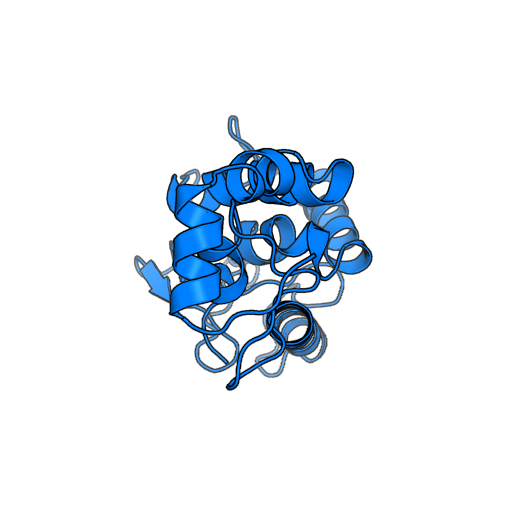 GLY A 1 111 ? 0.011 6.378 -16.988 1.00 97.81 111 GLY A N 1
ATOM 897 C CA . GLY A 1 111 ? -0.998 6.584 -18.020 1.00 97.81 111 GLY A CA 1
ATOM 898 C C . GLY A 1 111 ? -2.151 7.471 -17.553 1.00 97.81 111 GLY A C 1
ATOM 899 O O . GLY A 1 111 ? -2.102 8.134 -16.516 1.00 97.81 111 GLY A O 1
ATOM 900 N N . LYS A 1 112 ? -3.246 7.442 -18.319 1.00 97.81 112 LYS A N 1
ATOM 901 C CA . LYS A 1 112 ? -4.433 8.289 -18.111 1.00 97.81 112 LYS A CA 1
ATOM 902 C C . LYS A 1 112 ? -5.051 8.173 -16.710 1.00 97.81 112 LYS A C 1
ATOM 904 O O . LYS A 1 112 ? -5.613 9.148 -16.222 1.00 97.81 112 LYS A O 1
ATOM 909 N N . TYR A 1 113 ? -4.975 6.999 -16.081 1.00 98.31 113 TYR A N 1
ATOM 910 C CA . TYR A 1 113 ? -5.581 6.730 -14.769 1.00 98.31 113 TYR A CA 1
ATOM 911 C C . TYR A 1 113 ? -4.548 6.608 -13.643 1.00 98.31 113 TYR A C 1
ATOM 913 O O . TYR A 1 113 ? -4.816 5.966 -12.629 1.00 98.31 113 TYR A O 1
ATOM 921 N N . GLY A 1 114 ? -3.374 7.223 -13.821 1.00 98.19 114 GLY A N 1
ATOM 922 C CA . GLY A 1 114 ? -2.245 7.112 -12.903 1.00 98.19 114 GLY A CA 1
ATOM 923 C C . GLY A 1 114 ? -1.277 5.996 -13.314 1.00 98.19 114 GLY A C 1
ATOM 924 O O . GLY A 1 114 ? -1.229 5.645 -14.501 1.00 98.19 114 GLY A O 1
ATOM 925 N N . PRO A 1 115 ? -0.483 5.458 -12.371 1.00 98.31 115 PRO A N 1
ATOM 926 C CA . PRO A 1 115 ? 0.497 4.424 -12.679 1.00 98.31 115 PRO A CA 1
ATOM 927 C C . PRO A 1 115 ? -0.185 3.168 -13.225 1.00 98.31 115 PRO A C 1
ATOM 929 O O . PRO A 1 115 ? -1.277 2.815 -12.774 1.00 98.31 115 PRO A O 1
ATOM 932 N N . TYR A 1 116 ? 0.451 2.500 -14.185 1.00 98.75 116 TYR A N 1
ATOM 933 C CA . TYR A 1 116 ? 0.030 1.162 -14.593 1.00 98.75 116 TYR A CA 1
ATOM 934 C C . TYR A 1 116 ? 0.216 0.148 -13.460 1.00 98.75 116 TYR A C 1
ATOM 936 O O . TYR A 1 116 ? 0.996 0.356 -12.530 1.00 98.75 116 TYR A O 1
ATOM 944 N N . ASP A 1 117 ? -0.515 -0.958 -13.573 1.00 98.81 117 ASP A N 1
ATOM 945 C CA . ASP A 1 117 ? -0.684 -1.974 -12.532 1.00 98.81 117 ASP A CA 1
ATOM 946 C C . ASP A 1 117 ? 0.634 -2.509 -11.949 1.00 98.81 117 ASP A C 1
ATOM 948 O O . ASP A 1 117 ? 0.822 -2.587 -10.732 1.00 98.81 117 ASP A O 1
ATOM 952 N N . ALA A 1 118 ? 1.568 -2.857 -12.837 1.00 98.75 118 ALA A N 1
ATOM 953 C CA . ALA A 1 118 ? 2.840 -3.457 -12.479 1.00 98.75 118 ALA A CA 1
ATOM 954 C C . ALA A 1 118 ? 3.873 -3.339 -13.607 1.00 98.75 118 ALA A C 1
ATOM 956 O O . ALA A 1 118 ? 3.526 -3.181 -14.783 1.00 98.75 118 ALA A O 1
ATOM 957 N N . PHE A 1 119 ? 5.150 -3.452 -13.245 1.00 98.75 119 PHE A N 1
ATOM 958 C CA . PHE A 1 119 ? 6.271 -3.433 -14.183 1.00 98.75 119 PHE A CA 1
ATOM 959 C C . PHE A 1 119 ? 7.498 -4.176 -13.639 1.00 98.75 119 PHE A C 1
ATOM 961 O O . PHE A 1 119 ? 7.656 -4.343 -12.432 1.00 98.75 119 PHE A O 1
ATOM 968 N N . SER A 1 120 ? 8.398 -4.578 -14.536 1.00 98.62 120 SER A N 1
ATOM 969 C CA . SER A 1 120 ? 9.744 -5.072 -14.235 1.00 98.62 120 SER A CA 1
ATOM 970 C C . SER A 1 120 ? 10.758 -4.260 -15.038 1.00 98.62 120 SER A C 1
ATOM 972 O O . SER A 1 120 ? 10.761 -4.293 -16.271 1.00 98.62 120 SER A O 1
ATOM 974 N N . LEU A 1 121 ? 11.648 -3.537 -14.349 1.00 97.94 121 LEU A N 1
ATOM 975 C CA . LEU A 1 121 ? 12.768 -2.854 -15.010 1.00 97.94 121 LEU A CA 1
ATOM 976 C C . LEU A 1 121 ? 13.834 -3.844 -15.489 1.00 97.94 121 LEU A C 1
ATOM 978 O O . LEU A 1 121 ? 14.533 -3.557 -16.461 1.00 97.94 121 LEU A O 1
ATOM 982 N N . GLN A 1 122 ? 13.962 -4.989 -14.813 1.00 97.94 122 GLN A N 1
ATOM 983 C CA . GLN A 1 122 ? 14.883 -6.065 -15.178 1.00 97.94 122 GLN A CA 1
ATOM 984 C C . GLN A 1 122 ? 14.528 -6.635 -16.555 1.00 97.94 122 GLN A C 1
ATOM 986 O O . GLN A 1 122 ? 15.389 -6.750 -17.426 1.00 97.94 122 GLN A O 1
ATOM 991 N N . ASP A 1 123 ? 13.248 -6.939 -16.751 1.00 98.00 123 ASP A N 1
ATOM 992 C CA . ASP A 1 123 ? 12.730 -7.597 -17.952 1.00 98.00 123 ASP A CA 1
ATOM 993 C C . ASP A 1 123 ? 12.223 -6.600 -19.001 1.00 98.00 123 ASP A C 1
ATOM 995 O O . ASP A 1 123 ? 11.714 -7.008 -20.041 1.00 98.00 123 ASP A O 1
ATOM 999 N N . HIS A 1 124 ? 12.364 -5.293 -18.742 1.00 97.50 124 HIS A N 1
ATOM 1000 C CA . HIS A 1 124 ? 11.843 -4.209 -19.585 1.00 97.50 124 HIS A CA 1
ATOM 1001 C C . HIS A 1 124 ? 10.356 -4.406 -19.916 1.00 97.50 124 HIS A C 1
ATOM 1003 O O . HIS A 1 124 ? 9.920 -4.256 -21.058 1.00 97.50 124 HIS A O 1
ATOM 1009 N N . TRP A 1 125 ? 9.578 -4.773 -18.899 1.00 98.25 125 TRP A N 1
ATOM 1010 C CA . TRP A 1 125 ? 8.199 -5.210 -19.050 1.00 98.25 125 TRP A CA 1
ATOM 1011 C C . TRP A 1 125 ? 7.241 -4.315 -18.272 1.00 98.25 125 TRP A C 1
ATOM 1013 O O . TRP A 1 125 ? 7.456 -4.024 -17.099 1.00 98.25 125 TRP A O 1
ATOM 1023 N N . TYR A 1 126 ? 6.148 -3.934 -18.919 1.00 97.75 126 TYR A N 1
ATOM 1024 C CA . TY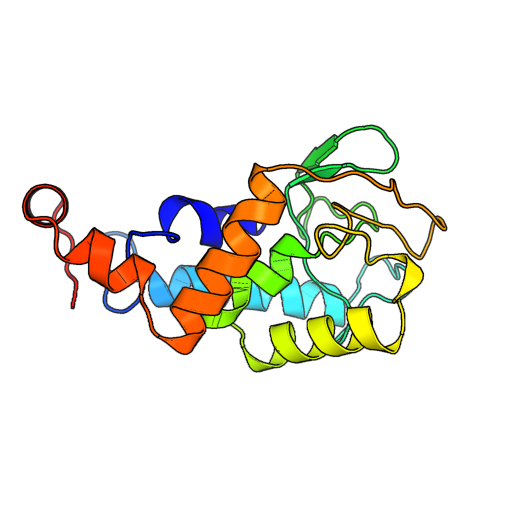R A 1 126 ? 4.934 -3.426 -18.291 1.00 97.75 126 TYR A CA 1
ATOM 1025 C C . TYR A 1 126 ? 3.764 -3.661 -19.251 1.00 97.75 126 TYR A C 1
ATOM 1027 O O . TYR A 1 126 ? 3.960 -3.879 -20.450 1.00 97.75 126 TYR A O 1
ATOM 1035 N N . LEU A 1 127 ? 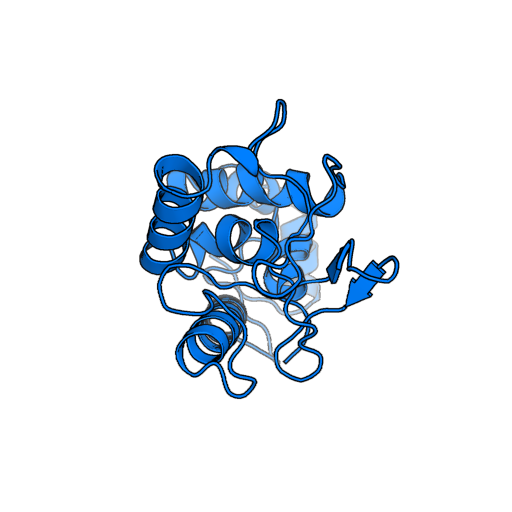2.538 -3.599 -18.739 1.00 94.56 127 LEU A N 1
ATOM 1036 C CA . LEU A 1 127 ? 1.334 -3.550 -19.567 1.00 94.56 127 LEU A CA 1
ATOM 1037 C C . LEU A 1 127 ? 0.630 -2.216 -19.322 1.00 94.56 127 LEU A C 1
ATOM 1039 O O . LEU A 1 127 ? 0.461 -1.857 -18.158 1.00 94.56 127 LEU A O 1
ATOM 1043 N N . PRO A 1 128 ? 0.154 -1.507 -20.363 1.00 97.19 128 PRO A N 1
ATOM 1044 C CA . PRO A 1 128 ? -0.638 -0.293 -20.195 1.00 97.19 128 PRO A CA 1
ATOM 1045 C C . PRO A 1 128 ? -2.071 -0.641 -19.747 1.00 97.19 128 PRO A C 1
ATOM 1047 O O . PRO A 1 128 ? -3.049 -0.438 -20.467 1.00 97.19 128 PRO A O 1
ATOM 1050 N N . ARG A 1 129 ? -2.183 -1.276 -18.578 1.00 98.12 129 ARG A N 1
ATOM 1051 C CA . ARG A 1 129 ? -3.402 -1.836 -17.990 1.00 98.12 129 ARG A CA 1
ATOM 1052 C C . ARG A 1 129 ? -3.511 -1.430 -16.527 1.00 98.12 129 ARG A C 1
ATOM 1054 O O . ARG A 1 129 ? -2.525 -1.073 -15.885 1.00 98.12 129 ARG A O 1
ATOM 1061 N N . TYR A 1 130 ? -4.734 -1.526 -16.026 1.00 98.75 130 TYR A N 1
ATOM 1062 C CA . TYR A 1 130 ? -5.110 -1.169 -14.668 1.00 98.75 130 TYR A CA 1
ATOM 1063 C C . TYR A 1 130 ? -6.021 -2.251 -14.096 1.00 98.75 130 TYR A C 1
ATOM 1065 O O . TYR A 1 130 ? -6.875 -2.772 -14.822 1.00 98.75 130 TYR A O 1
ATOM 1073 N N . LEU A 1 131 ? -5.897 -2.535 -12.803 1.00 98.69 131 LEU A N 1
ATOM 1074 C CA . LEU A 1 131 ? -6.891 -3.285 -12.045 1.00 98.69 131 LEU A CA 1
ATOM 1075 C C . LEU A 1 131 ? -7.598 -2.367 -11.052 1.00 98.69 131 LEU A C 1
ATOM 1077 O O . LEU A 1 131 ? -6.977 -1.557 -10.370 1.00 98.69 131 LEU A O 1
ATOM 1081 N N . ALA A 1 132 ? -8.920 -2.502 -10.940 1.00 98.81 132 ALA A N 1
ATOM 1082 C CA . ALA A 1 132 ? -9.705 -1.687 -10.011 1.00 98.81 132 ALA A CA 1
ATOM 1083 C C . ALA A 1 132 ? -9.280 -1.903 -8.549 1.00 98.81 132 ALA A C 1
ATOM 1085 O O . ALA A 1 132 ? -9.250 -0.956 -7.768 1.00 98.81 132 ALA A O 1
ATOM 1086 N N . ILE A 1 133 ? -8.919 -3.139 -8.198 1.00 98.62 133 ILE A N 1
ATOM 1087 C CA . ILE A 1 133 ? -8.471 -3.513 -6.852 1.00 98.62 133 ILE A CA 1
ATOM 1088 C C . ILE A 1 133 ? -7.090 -2.946 -6.498 1.00 98.62 133 ILE A C 1
ATOM 1090 O O . ILE A 1 133 ? -6.782 -2.824 -5.317 1.00 98.62 133 ILE A O 1
ATOM 1094 N N . ASP A 1 134 ? -6.311 -2.530 -7.498 1.00 98.81 134 ASP A N 1
ATOM 1095 C CA . ASP A 1 134 ? -4.991 -1.932 -7.304 1.00 98.81 134 ASP A CA 1
ATOM 1096 C C . ASP A 1 134 ? -5.063 -0.406 -7.415 1.00 98.81 134 ASP A C 1
ATOM 1098 O O . ASP A 1 134 ? -4.502 0.297 -6.575 1.00 98.81 134 ASP A O 1
ATOM 1102 N N . GLN A 1 135 ? -5.852 0.129 -8.352 1.00 98.81 135 GLN A N 1
ATOM 1103 C CA . GLN A 1 135 ? -6.067 1.573 -8.470 1.00 98.81 135 GLN A CA 1
ATOM 1104 C C . GLN A 1 135 ? -6.943 2.147 -7.354 1.00 98.81 135 GLN A C 1
ATOM 1106 O O . GLN A 1 135 ? -6.741 3.292 -6.968 1.00 98.81 135 GLN A O 1
ATOM 1111 N N . GLY A 1 136 ? -7.925 1.399 -6.847 1.00 98.81 136 GLY A N 1
ATOM 1112 C CA . GLY A 1 136 ? -8.891 1.881 -5.854 1.00 98.81 136 GLY A CA 1
ATOM 1113 C C . GLY A 1 136 ? -8.273 2.253 -4.498 1.00 98.81 136 GLY A C 1
ATOM 1114 O O . GLY A 1 136 ? -8.556 3.339 -3.987 1.00 98.81 136 GLY A O 1
ATOM 1115 N N . PRO A 1 137 ? -7.415 1.402 -3.907 1.00 98.94 137 PRO A N 1
ATOM 1116 C CA . PRO A 1 137 ? -6.752 1.696 -2.639 1.00 98.94 137 PRO A CA 1
ATOM 1117 C C . PRO A 1 137 ? -5.853 2.933 -2.663 1.00 98.94 137 PRO A C 1
ATOM 1119 O O . PRO A 1 137 ? -5.788 3.632 -1.655 1.00 98.94 137 PRO A O 1
ATOM 1122 N N . ILE A 1 138 ? -5.211 3.246 -3.794 1.00 98.94 138 ILE A N 1
ATOM 1123 C CA . ILE A 1 138 ? -4.238 4.346 -3.906 1.00 98.94 138 ILE A CA 1
ATOM 1124 C C . ILE A 1 138 ? -4.830 5.696 -3.454 1.00 98.94 138 ILE A C 1
ATOM 1126 O O . ILE A 1 138 ? -4.352 6.252 -2.462 1.00 98.94 138 ILE A O 1
ATOM 1130 N N . PRO A 1 139 ? -5.874 6.250 -4.106 1.00 98.81 139 PRO A N 1
ATOM 1131 C CA . PRO A 1 139 ? -6.439 7.533 -3.706 1.00 98.81 139 PRO A CA 1
ATOM 1132 C C . PRO A 1 139 ? -7.098 7.466 -2.325 1.00 98.81 139 PRO A C 1
ATOM 1134 O O . PRO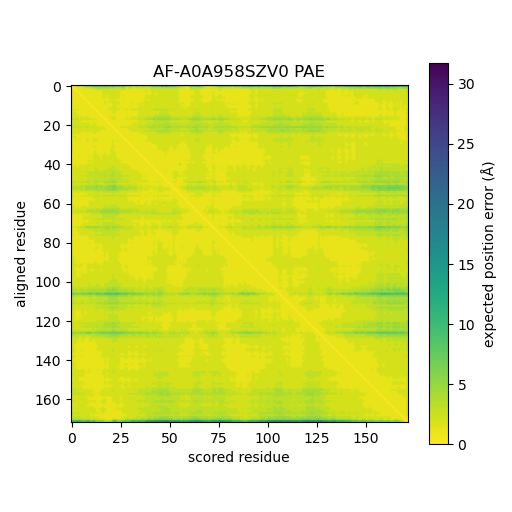 A 1 139 ? -7.018 8.435 -1.574 1.00 98.81 139 PRO A O 1
ATOM 1137 N N . VAL A 1 140 ? -7.706 6.332 -1.958 1.00 98.88 140 VAL A N 1
ATOM 1138 C CA . VAL A 1 140 ? -8.356 6.163 -0.649 1.00 98.88 140 VAL A CA 1
ATOM 1139 C C . VAL A 1 140 ? -7.339 6.252 0.486 1.00 98.88 140 VAL A C 1
ATOM 1141 O O . VAL A 1 140 ? -7.554 6.976 1.455 1.00 98.88 140 VAL A O 1
ATOM 1144 N N . MET A 1 141 ? -6.214 5.553 0.364 1.00 98.94 141 MET A N 1
ATOM 1145 C CA . MET A 1 141 ? -5.181 5.521 1.394 1.00 98.94 141 MET A CA 1
ATOM 1146 C C . MET A 1 141 ? -4.361 6.809 1.429 1.00 98.94 141 MET A C 1
ATOM 1148 O O . MET A 1 141 ? -4.010 7.266 2.516 1.00 98.94 141 MET A O 1
ATOM 1152 N N . ILE A 1 142 ? -4.123 7.455 0.282 1.00 98.88 142 ILE A N 1
ATOM 1153 C CA . ILE A 1 142 ? -3.553 8.809 0.250 1.00 98.88 142 ILE A CA 1
ATOM 1154 C C . ILE A 1 142 ? -4.486 9.797 0.963 1.00 98.88 142 ILE A C 1
ATOM 1156 O O . ILE A 1 142 ? -4.021 10.607 1.763 1.00 98.88 142 ILE A O 1
ATOM 1160 N N . GLU A 1 143 ? -5.798 9.725 0.739 1.00 98.94 143 GLU A N 1
ATOM 1161 C CA . GLU A 1 143 ? -6.742 10.626 1.404 1.00 98.94 143 GLU A CA 1
ATOM 1162 C C . GLU A 1 143 ? -6.886 10.316 2.903 1.00 98.94 143 GLU A C 1
ATOM 1164 O O . GLU A 1 143 ? -6.927 11.231 3.727 1.00 98.94 143 GLU A O 1
ATOM 1169 N N . ASN A 1 144 ? -6.855 9.040 3.295 1.00 98.88 144 ASN A N 1
ATOM 1170 C CA . ASN A 1 144 ? -6.784 8.656 4.705 1.00 98.88 144 ASN A CA 1
ATOM 1171 C C . ASN A 1 144 ? -5.507 9.170 5.384 1.00 98.88 144 ASN A C 1
ATOM 1173 O O . ASN A 1 144 ? -5.570 9.637 6.519 1.00 98.88 144 ASN A O 1
ATOM 1177 N N . TYR A 1 145 ? -4.368 9.160 4.688 1.00 98.81 145 TYR A N 1
ATOM 1178 C CA . TYR A 1 145 ? -3.138 9.779 5.182 1.00 98.81 145 TYR A CA 1
ATOM 1179 C C . TYR A 1 145 ? -3.284 11.300 5.360 1.00 98.81 145 TYR A C 1
ATOM 1181 O O . TYR A 1 145 ? -2.866 11.839 6.383 1.00 98.81 145 TYR A O 1
ATOM 1189 N N . ARG A 1 146 ? -3.885 11.997 4.387 1.00 98.75 146 ARG A N 1
ATOM 1190 C CA . ARG A 1 146 ? -4.006 13.466 4.398 1.00 98.75 146 ARG A CA 1
ATOM 1191 C C . ARG A 1 146 ? -5.006 13.984 5.424 1.00 98.75 146 ARG A C 1
ATOM 1193 O O . ARG A 1 146 ? -4.728 14.967 6.105 1.00 98.75 146 ARG A O 1
ATOM 1200 N N . SER A 1 147 ? -6.183 13.367 5.497 1.00 98.69 147 SER A N 1
ATOM 1201 C CA . SER A 1 147 ? -7.319 13.892 6.263 1.00 98.69 147 SER A CA 1
ATOM 1202 C C . SER A 1 147 ? -8.030 12.841 7.117 1.00 98.69 147 SER A C 1
ATOM 1204 O O . SER A 1 147 ? -8.828 13.203 7.991 1.00 98.69 147 SER A O 1
ATOM 1206 N N . GLY A 1 148 ? -7.767 11.551 6.891 1.00 98.62 148 GLY A N 1
ATOM 1207 C CA . GLY A 1 148 ? -8.484 10.450 7.535 1.00 98.62 148 GLY A CA 1
ATOM 1208 C C . GLY A 1 148 ? -9.945 10.339 7.095 1.00 98.62 148 GLY A C 1
ATOM 1209 O O . GLY A 1 148 ? -10.758 9.844 7.870 1.00 98.62 148 GLY A O 1
ATOM 1210 N N . LEU A 1 149 ? -10.319 10.866 5.922 1.00 98.81 149 LEU A N 1
ATOM 1211 C CA . LEU A 1 149 ? -11.721 11.007 5.509 1.00 98.81 149 LEU A CA 1
ATOM 1212 C C . LEU A 1 149 ? -12.503 9.686 5.541 1.00 98.81 149 LEU A C 1
ATOM 1214 O O . LEU A 1 149 ? -13.558 9.622 6.173 1.00 98.81 149 LEU A O 1
ATOM 1218 N N . LEU A 1 150 ? -12.011 8.639 4.874 1.00 98.81 150 LEU A N 1
ATOM 1219 C CA . LEU A 1 150 ? -12.753 7.382 4.740 1.00 98.81 150 LEU A CA 1
ATOM 1220 C C . LEU A 1 150 ? -12.784 6.627 6.070 1.00 98.81 150 LEU A C 1
ATOM 1222 O O . LEU A 1 150 ? -13.826 6.085 6.437 1.00 98.81 150 LEU A O 1
ATOM 1226 N N . TRP A 1 151 ? -11.697 6.700 6.840 1.00 98.81 151 TRP A N 1
ATOM 1227 C CA . TRP A 1 151 ? -11.657 6.236 8.225 1.00 98.81 151 TRP A CA 1
ATOM 1228 C C . TRP A 1 151 ? -12.718 6.904 9.097 1.00 98.81 151 TRP A C 1
ATOM 1230 O O . TRP A 1 151 ? -13.509 6.219 9.741 1.00 98.81 151 TRP A O 1
ATOM 1240 N N . LYS A 1 152 ? -12.803 8.237 9.080 1.00 98.69 152 LYS A N 1
ATOM 1241 C CA . LYS A 1 152 ? -13.804 8.989 9.854 1.00 98.69 152 LYS A CA 1
ATOM 1242 C C . LYS A 1 152 ? -15.229 8.628 9.440 1.00 98.69 152 LYS A C 1
ATOM 1244 O O . LYS A 1 152 ? -16.094 8.476 10.300 1.00 98.69 152 LYS A O 1
ATOM 1249 N N . LEU A 1 153 ? -15.486 8.493 8.139 1.00 98.69 153 LEU A N 1
ATOM 1250 C CA . LEU A 1 153 ? -16.814 8.157 7.625 1.00 98.69 153 LEU A CA 1
ATOM 1251 C C . LEU A 1 153 ? -17.246 6.745 8.034 1.00 98.69 153 LEU A C 1
ATOM 1253 O O . LEU A 1 153 ? -18.358 6.580 8.538 1.00 98.69 153 LEU A O 1
ATOM 1257 N N . PHE A 1 154 ? -16.376 5.751 7.853 1.00 98.75 154 PHE A N 1
ATOM 1258 C CA . PHE A 1 154 ? -16.678 4.357 8.177 1.00 98.75 154 PHE A CA 1
ATOM 1259 C C . PHE A 1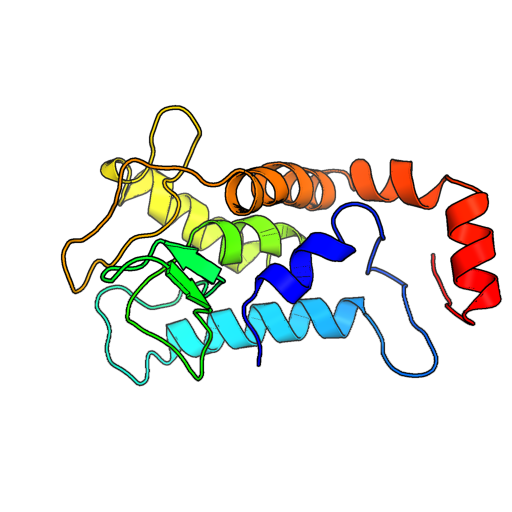 154 ? -16.805 4.141 9.691 1.00 98.75 154 PHE A C 1
ATOM 1261 O O . PHE A 1 154 ? -17.801 3.584 10.150 1.00 98.75 154 PHE A O 1
ATOM 1268 N N . MET A 1 155 ? -15.862 4.667 10.481 1.00 98.56 155 MET A N 1
ATOM 1269 C CA . MET A 1 155 ? -15.842 4.502 11.941 1.00 98.56 155 MET A CA 1
ATOM 1270 C C . MET A 1 155 ? -16.951 5.279 12.665 1.00 98.56 155 MET A C 1
ATOM 1272 O O . MET A 1 155 ? -17.222 5.018 13.834 1.00 98.56 155 MET A O 1
ATOM 1276 N N . ARG A 1 156 ? -17.642 6.215 11.997 1.00 98.12 156 ARG A N 1
ATOM 1277 C CA . ARG A 1 156 ? -18.836 6.882 12.550 1.00 98.12 156 ARG A CA 1
ATOM 1278 C C . ARG A 1 156 ? -20.068 5.966 12.582 1.00 98.12 156 ARG A C 1
ATOM 1280 O O . ARG A 1 156 ? -21.016 6.261 13.310 1.00 98.12 156 ARG A O 1
ATOM 1287 N N . ASN A 1 157 ? -20.089 4.886 11.800 1.00 98.56 157 ASN A N 1
ATOM 1288 C CA . ASN A 1 157 ? -21.241 3.994 11.707 1.00 98.56 157 ASN A CA 1
ATOM 1289 C C . ASN A 1 157 ? -21.437 3.191 13.012 1.00 98.56 157 ASN A C 1
ATOM 1291 O O . ASN A 1 157 ? -20.532 2.495 13.469 1.00 98.56 157 ASN A O 1
ATOM 1295 N N . GLN A 1 158 ? -22.636 3.265 13.599 1.00 98.56 158 GLN A N 1
ATOM 1296 C CA . GLN A 1 158 ? -22.959 2.579 14.855 1.00 98.56 158 GLN A CA 1
ATOM 1297 C C . GLN A 1 158 ? -22.977 1.050 14.716 1.00 98.56 158 GLN A C 1
ATOM 1299 O O . GLN A 1 158 ? -22.644 0.351 15.667 1.00 98.56 158 GLN A O 1
ATOM 1304 N N . ASP A 1 159 ? -23.306 0.508 13.543 1.00 98.75 159 ASP A N 1
ATOM 1305 C CA . ASP A 1 159 ? -23.271 -0.938 13.294 1.00 98.75 159 ASP A CA 1
ATOM 1306 C C . ASP A 1 159 ? -21.839 -1.466 13.275 1.00 98.75 159 ASP A C 1
ATOM 1308 O O . ASP A 1 159 ? -21.568 -2.532 13.826 1.00 98.75 159 ASP A O 1
ATOM 1312 N N . VAL A 1 160 ? -20.909 -0.685 12.713 1.00 98.69 160 VAL A N 1
ATOM 1313 C CA . VAL A 1 160 ? -19.473 -0.995 12.741 1.00 98.69 160 VAL A CA 1
ATOM 1314 C C . VAL A 1 160 ? -18.977 -1.028 14.183 1.00 98.69 160 VAL A C 1
ATOM 1316 O O . VAL A 1 160 ? -18.379 -2.020 14.591 1.00 98.69 160 VAL A O 1
ATOM 1319 N N . LYS A 1 161 ? -19.283 0.008 14.975 1.00 98.69 161 LYS A N 1
ATOM 1320 C CA . LYS A 1 161 ? -18.897 0.076 16.394 1.00 98.69 161 LYS A CA 1
ATOM 1321 C C . LYS A 1 161 ? -19.450 -1.098 17.200 1.00 98.69 161 LYS A C 1
ATOM 1323 O O . LYS A 1 161 ? -18.681 -1.811 17.831 1.00 98.69 161 LYS A O 1
ATOM 1328 N N . ARG A 1 162 ? -20.751 -1.391 17.075 1.00 98.75 162 ARG A N 1
ATOM 1329 C CA . ARG A 1 162 ? -21.379 -2.556 17.725 1.00 98.75 162 ARG A CA 1
ATOM 1330 C C . ARG A 1 162 ? -20.718 -3.877 17.326 1.00 98.75 162 ARG A C 1
ATOM 1332 O O . ARG A 1 162 ? -20.584 -4.771 18.158 1.00 98.75 162 ARG A O 1
ATOM 1339 N N . GLY A 1 163 ? -20.322 -4.017 16.060 1.00 98.75 163 GLY A N 1
ATOM 1340 C CA . GLY A 1 163 ? -19.577 -5.178 15.575 1.00 98.75 163 GLY A CA 1
ATOM 1341 C C . GLY A 1 163 ? -18.199 -5.305 16.225 1.00 98.75 163 GLY A C 1
ATOM 1342 O O . GLY A 1 163 ? -17.853 -6.385 16.698 1.00 98.75 163 GLY A O 1
ATOM 1343 N N . LEU A 1 164 ? -17.445 -4.205 16.295 1.00 98.75 164 LEU A N 1
ATOM 1344 C CA . LEU A 1 164 ? -16.138 -4.148 16.954 1.00 98.75 164 LEU A CA 1
ATOM 1345 C C . LEU A 1 164 ? -16.243 -4.488 18.447 1.00 98.75 164 LEU A C 1
ATOM 1347 O O . LEU A 1 164 ? -15.507 -5.355 18.918 1.00 98.75 164 LEU A O 1
ATOM 1351 N N . ASP A 1 165 ? -17.214 -3.907 19.155 1.00 98.62 165 ASP A N 1
ATOM 1352 C CA . ASP A 1 165 ? -17.464 -4.188 20.574 1.00 98.62 165 ASP A CA 1
ATOM 1353 C C . ASP A 1 165 ? -17.788 -5.675 20.795 1.00 98.62 165 ASP A C 1
ATOM 1355 O O . ASP A 1 165 ? -17.221 -6.325 21.674 1.00 98.62 165 ASP A O 1
ATOM 1359 N N . LYS A 1 166 ? -18.655 -6.255 19.951 1.00 98.75 166 LYS A N 1
ATOM 1360 C CA . LYS A 1 166 ? -19.038 -7.677 20.023 1.00 98.75 166 LYS A CA 1
ATOM 1361 C C . LYS A 1 166 ? -17.850 -8.619 19.814 1.00 98.75 166 LYS A C 1
ATOM 1363 O O . LYS A 1 166 ? -17.838 -9.719 20.364 1.00 98.75 166 LYS A O 1
ATOM 1368 N N . LEU A 1 167 ? -16.881 -8.210 19.002 1.00 98.69 167 LEU A N 1
ATOM 1369 C CA . LEU A 1 167 ? -15.667 -8.974 18.726 1.00 98.69 167 LEU A CA 1
ATOM 1370 C C . LEU A 1 167 ? -14.542 -8.700 19.742 1.00 98.69 167 LEU A C 1
ATOM 1372 O O . LEU A 1 167 ? -13.514 -9.374 19.693 1.00 98.69 167 LEU A O 1
ATOM 1376 N N . GLY A 1 168 ? -14.741 -7.770 20.683 1.00 98.50 168 GLY A N 1
ATOM 1377 C CA . GLY A 1 168 ? -13.768 -7.435 21.723 1.00 98.50 168 GLY A CA 1
ATOM 1378 C C . GLY A 1 168 ? -12.620 -6.549 21.239 1.00 98.50 168 GLY A C 1
ATOM 1379 O O . GLY A 1 168 ? -11.510 -6.661 21.759 1.00 98.50 168 GLY A O 1
ATOM 1380 N N . PHE A 1 169 ? -12.866 -5.700 20.237 1.00 98.75 169 PHE A N 1
ATOM 1381 C CA . PHE A 1 169 ? -11.896 -4.700 19.794 1.00 98.75 169 PHE A CA 1
ATOM 1382 C C . PHE A 1 169 ? -11.899 -3.468 20.702 1.00 98.75 169 PHE A C 1
ATOM 1384 O O . PHE A 1 169 ? -12.940 -3.037 21.194 1.00 98.75 169 PHE A O 1
ATOM 1391 N N . THR A 1 170 ? -10.735 -2.845 20.836 1.00 98.25 170 THR A N 1
ATOM 1392 C CA . THR A 1 170 ? -10.566 -1.465 21.292 1.00 98.25 170 THR A CA 1
ATOM 1393 C C . THR A 1 170 ? -10.243 -0.576 20.092 1.00 98.25 170 THR A C 1
ATOM 1395 O O . THR A 1 170 ? -9.556 -1.007 19.164 1.00 98.25 170 THR A O 1
ATOM 1398 N N . TYR A 1 171 ? -10.776 0.645 20.073 1.00 96.94 171 TYR A N 1
ATOM 1399 C CA . TYR A 1 171 ? -10.601 1.619 18.991 1.00 96.94 171 TYR A CA 1
ATOM 1400 C C . TYR A 1 171 ? -10.739 3.055 19.524 1.00 96.94 171 TYR A C 1
ATOM 1402 O O . TYR A 1 171 ? -11.372 3.268 20.559 1.00 96.94 171 TYR A O 1
ATOM 1410 N N . GLU A 1 172 ? -10.143 4.020 18.814 1.00 84.62 172 GLU A N 1
ATOM 1411 C CA . GLU A 1 172 ? -10.184 5.468 19.109 1.00 84.62 172 GLU A CA 1
ATOM 1412 C C . GLU A 1 172 ? -11.171 6.224 18.204 1.00 84.62 172 GLU A C 1
ATOM 1414 O O . GLU A 1 172 ? -11.257 5.898 16.993 1.00 84.62 172 GLU A O 1
#

Solvent-accessible surface area (backbone atoms only — not comparable to full-atom values): 9116 Å² total; per-residue (Å²): 116,75,33,41,55,78,60,32,68,77,46,54,32,48,55,37,64,66,22,31,46,97,86,46,54,42,39,60,50,38,31,49,54,53,50,52,41,42,49,48,20,54,66,32,90,81,69,50,55,75,49,18,78,49,35,46,20,32,22,66,39,61,43,101,83,58,65,44,71,19,13,86,90,50,68,83,60,54,40,17,55,38,33,28,41,31,29,25,66,60,41,47,68,55,22,48,42,26,50,49,40,39,66,74,74,39,47,91,52,47,53,98,88,42,66,31,39,24,35,18,72,64,75,73,40,69,52,103,46,77,46,67,85,46,59,52,45,26,62,50,24,41,41,34,51,75,73,31,54,46,25,55,60,44,64,65,36,66,68,55,49,52,50,38,54,75,73,54,44,47,70,114

Radius of gyration: 16.38 Å; Cα contacts (8 Å, |Δi|>4): 293; chains: 1; bounding box: 43×29×42 Å

Sequence (172 aa):
VGPLFWAHYSYLGLNPKGLSDKYANYWTLTQNQAKIHYKYAQENPKNYKGYGDSLWGLTSSYSIKGYAGHRPDMDLGVISPTAAFSSFPYTPKESMQMLRYMYEKQDSLIGKYGPYDAFSLQDHWYLPRYLAIDQGPIPVMIENYRSGLLWKLFMRNQDVKRGLDKLGFTYE

pLDDT: mean 98.2, std 1.55, range [84.62, 98.94]

Mean predicted aligned error: 2.17 Å

Secondary structure (DSSP, 8-state):
---GGGGTGGGTTS--TT-B-SS-BHHHHHHHHHHHHHHHHHH-TT--TT-BTTB----EEEETTEEEE-BTTB--S-B-HHHHHTTTTTSHHHHHHHHHHHHHH-GGGEETTEE-S-EETTTTEE-S---HHHHTHHHHHHHHHHT-HHHHHHHT-HHHHHHHHHHT-B--

Foldseek 3Di:
DFALCVLFDVCLAAPLVQKDFPPDSSLVVNLVQLVVQQVLQQPVVVPFPPRHLQFTHFAWWQDPPGTDGGDSVRHPQKGFLLRLLLCCQRCVVSSVSNVCCCVVPVVVQQDPLGGAGMAHPRVRDDDNHHDCSSSVSRVSSVVCNVPNVSNVVNVVDPVVVVVCVVRGMGGD